Protein AF-A0A957UZ33-F1 (afdb_monomer_lite)

Radius of gyration: 20.0 Å; chains: 1; bounding box: 78×24×30 Å

pLDDT: mean 76.64, std 16.14, range [40.28, 93.5]

Sequence (105 aa):
EDEAHKIVGRRAADVVELLITVGRLGSAIADEARGAGFAPEMVHSLASHEEAVDLLRQIIHGDDLVLVKGSRAVGMDTIVAEITVDAAGMEMGGDAQEHQVAGAG

Secondary structure (DSSP, 8-state):
-HHHHHHHHHHHHHH-S-EEEEHHHHHHHHHHHHHTT--GGGEEEESSHHHHHHHHHHH--TT--------GGGTHHHHHHHH---GGG----------------

Foldseek 3Di:
DLVVLLVQLLVCLVPDLAAEAEADSRVSSLVSVVVNPRDNVRGHYYHALVVVLVVCVVPDDPPDDDDQDDDVVRVSVVSVVSNDDPPPPPDPPDPPPPPDDDDDD

Structure (mmCIF, N/CA/C/O backbone):
data_AF-A0A957UZ33-F1
#
_entry.id   AF-A0A957UZ33-F1
#
loop_
_atom_site.group_PDB
_atom_site.id
_atom_site.type_symbol
_atom_site.label_atom_id
_atom_site.label_alt_id
_atom_site.label_comp_id
_atom_site.label_asym_id
_atom_site.label_entity_id
_atom_site.label_seq_id
_atom_site.pdbx_PDB_ins_code
_atom_site.Cartn_x
_atom_site.Cartn_y
_atom_site.Cartn_z
_atom_site.occupancy
_atom_site.B_iso_or_equiv
_atom_site.auth_seq_id
_atom_site.auth_comp_id
_atom_site.auth_asym_id
_atom_site.auth_atom_id
_atom_site.pdbx_PDB_model_num
ATOM 1 N N . GLU A 1 1 ? 18.121 -1.898 1.350 1.00 56.09 1 GLU A N 1
ATOM 2 C CA . GLU A 1 1 ? 16.644 -1.973 1.392 1.00 56.09 1 GLU A CA 1
ATOM 3 C C . GLU A 1 1 ? 16.032 -1.766 0.015 1.00 56.09 1 GLU A C 1
ATOM 5 O O . GLU A 1 1 ? 15.160 -2.539 -0.350 1.00 56.09 1 GLU A O 1
ATOM 10 N N . ASP A 1 2 ? 16.553 -0.835 -0.787 1.00 62.44 2 ASP A N 1
ATOM 11 C CA . ASP A 1 2 ? 16.024 -0.524 -2.125 1.00 62.44 2 ASP A CA 1
ATOM 12 C C . ASP A 1 2 ? 15.833 -1.735 -3.049 1.00 62.44 2 ASP A C 1
ATOM 14 O O . ASP A 1 2 ? 14.761 -1.891 -3.616 1.00 62.44 2 ASP A O 1
ATOM 18 N N . GLU A 1 3 ? 16.800 -2.654 -3.153 1.00 75.25 3 GLU A N 1
ATOM 19 C CA . GLU A 1 3 ? 16.643 -3.851 -4.002 1.00 75.25 3 GLU A CA 1
ATOM 20 C C . GLU A 1 3 ? 15.491 -4.772 -3.567 1.00 75.25 3 GLU A C 1
ATOM 22 O O . GLU A 1 3 ? 14.824 -5.371 -4.409 1.00 75.25 3 GLU A O 1
ATOM 27 N N . ALA A 1 4 ? 15.196 -4.854 -2.266 1.00 75.00 4 ALA A N 1
ATOM 28 C CA . ALA A 1 4 ? 14.060 -5.640 -1.793 1.00 75.00 4 ALA A CA 1
ATOM 29 C C . ALA A 1 4 ? 12.730 -4.997 -2.219 1.00 75.00 4 ALA A C 1
ATOM 31 O O . ALA A 1 4 ? 11.829 -5.704 -2.668 1.00 75.00 4 ALA A O 1
ATOM 32 N N . HIS A 1 5 ? 12.624 -3.665 -2.149 1.00 75.81 5 HIS A N 1
ATOM 33 C CA . HIS A 1 5 ? 11.441 -2.930 -2.605 1.00 75.81 5 HIS A CA 1
ATOM 34 C C . HIS A 1 5 ? 11.208 -3.086 -4.113 1.00 75.81 5 HIS A C 1
ATOM 36 O O . HIS A 1 5 ? 10.071 -3.309 -4.525 1.00 75.81 5 HIS A O 1
ATOM 42 N N . LYS A 1 6 ? 12.275 -3.077 -4.924 1.00 77.75 6 LYS A N 1
ATOM 43 C CA . LYS A 1 6 ? 12.188 -3.308 -6.378 1.00 77.75 6 LYS A CA 1
ATOM 44 C C . LYS A 1 6 ? 11.649 -4.691 -6.720 1.00 77.75 6 LYS A C 1
ATOM 46 O O . LYS A 1 6 ? 10.759 -4.825 -7.556 1.00 77.75 6 LYS A O 1
ATOM 51 N N . ILE A 1 7 ? 12.176 -5.729 -6.067 1.00 80.69 7 ILE A N 1
ATOM 52 C CA . ILE A 1 7 ? 11.732 -7.112 -6.297 1.00 80.69 7 ILE A CA 1
ATOM 53 C C . ILE A 1 7 ? 10.256 -7.268 -5.919 1.00 80.69 7 ILE A C 1
ATOM 55 O O . ILE A 1 7 ? 9.507 -7.917 -6.648 1.00 80.69 7 ILE A O 1
ATOM 59 N N . VAL A 1 8 ? 9.837 -6.668 -4.802 1.00 81.62 8 VAL A N 1
ATOM 60 C CA . VAL A 1 8 ? 8.438 -6.702 -4.355 1.00 81.62 8 VAL A CA 1
ATOM 61 C C . VAL A 1 8 ? 7.531 -5.962 -5.336 1.00 81.62 8 VAL A C 1
ATOM 63 O O . VAL A 1 8 ? 6.535 -6.540 -5.756 1.00 81.62 8 VAL A O 1
ATOM 66 N N . GLY A 1 9 ? 7.887 -4.743 -5.751 1.00 78.12 9 GLY A N 1
ATOM 67 C CA . GLY A 1 9 ? 7.084 -3.951 -6.689 1.00 78.12 9 GLY A CA 1
ATOM 68 C C . GLY A 1 9 ? 6.887 -4.656 -8.030 1.00 78.12 9 GLY A C 1
ATOM 69 O O . GLY A 1 9 ? 5.763 -4.763 -8.512 1.00 78.12 9 GLY A O 1
ATOM 70 N N . ARG A 1 10 ? 7.957 -5.239 -8.585 1.00 82.25 10 ARG A N 1
ATOM 71 C CA . ARG A 1 10 ? 7.880 -6.004 -9.840 1.00 82.25 10 ARG A CA 1
ATOM 72 C C . ARG A 1 10 ? 6.986 -7.228 -9.724 1.00 82.25 10 ARG A C 1
ATOM 74 O O . ARG A 1 10 ? 6.145 -7.441 -10.579 1.00 82.25 10 ARG A O 1
ATOM 81 N N . ARG A 1 11 ? 7.142 -8.017 -8.658 1.00 83.62 11 ARG A N 1
ATOM 82 C CA . ARG A 1 11 ? 6.310 -9.212 -8.464 1.00 83.62 11 ARG A CA 1
ATOM 83 C C . ARG A 1 11 ? 4.859 -8.873 -8.168 1.00 83.62 11 ARG A C 1
ATOM 85 O O . ARG A 1 11 ? 3.989 -9.642 -8.546 1.00 83.62 11 ARG A O 1
ATOM 92 N N . ALA A 1 12 ? 4.594 -7.759 -7.489 1.00 80.69 12 ALA A N 1
ATOM 93 C CA . ALA A 1 12 ? 3.227 -7.320 -7.248 1.00 80.69 12 ALA A CA 1
ATOM 94 C C . ALA A 1 12 ? 2.480 -7.115 -8.575 1.00 80.69 12 ALA A C 1
ATOM 96 O O . ALA A 1 12 ? 1.348 -7.569 -8.689 1.00 80.69 12 ALA A O 1
ATOM 97 N N . ALA A 1 13 ? 3.141 -6.554 -9.593 1.00 80.31 13 ALA A N 1
ATOM 98 C CA . ALA A 1 13 ? 2.555 -6.374 -10.924 1.00 80.31 13 ALA A CA 1
ATOM 99 C C . ALA A 1 13 ? 2.097 -7.669 -11.608 1.00 80.31 13 ALA A C 1
ATOM 101 O O . ALA A 1 13 ? 1.182 -7.624 -12.423 1.00 80.31 13 ALA A O 1
ATOM 102 N N . ASP A 1 14 ? 2.683 -8.812 -11.250 1.00 82.62 14 ASP A N 1
ATOM 103 C CA . ASP A 1 14 ? 2.340 -10.104 -11.850 1.00 82.62 14 ASP A CA 1
ATOM 104 C C . ASP A 1 14 ? 1.282 -10.889 -11.055 1.00 82.62 14 ASP A C 1
ATOM 106 O O . ASP A 1 14 ? 0.780 -11.903 -11.540 1.00 82.62 14 ASP A O 1
ATOM 110 N N . VAL A 1 15 ? 1.000 -10.499 -9.806 1.00 84.62 15 VAL A N 1
ATOM 111 C CA . VAL A 1 15 ? 0.297 -11.367 -8.840 1.00 84.62 15 VAL A CA 1
ATOM 112 C C . VAL A 1 15 ? -0.964 -10.733 -8.264 1.00 84.62 15 VAL A C 1
ATOM 114 O O . VAL A 1 15 ? -1.872 -11.470 -7.884 1.00 84.62 15 VAL A O 1
ATOM 117 N N . VAL A 1 16 ? -1.034 -9.403 -8.169 1.00 86.69 16 VAL A N 1
ATOM 118 C CA . VAL A 1 16 ? -2.194 -8.713 -7.588 1.00 86.69 16 VAL A CA 1
ATOM 119 C C . VAL A 1 16 ? -2.894 -7.844 -8.622 1.00 86.69 16 VAL A C 1
ATOM 121 O O . VAL A 1 16 ? -2.258 -7.289 -9.510 1.00 86.69 16 VAL A O 1
ATOM 124 N N . GLU A 1 17 ? -4.210 -7.705 -8.483 1.00 87.00 17 GLU A N 1
ATOM 125 C CA . GLU A 1 17 ? -5.018 -6.819 -9.329 1.00 87.00 17 GLU A CA 1
ATOM 126 C C . GLU A 1 17 ? -4.936 -5.365 -8.859 1.00 87.00 17 GLU A C 1
ATOM 128 O O . GLU A 1 17 ? -5.030 -4.453 -9.670 1.00 87.00 17 GLU A O 1
ATOM 133 N N . LEU A 1 18 ? -4.704 -5.154 -7.560 1.00 90.56 18 LEU A N 1
ATOM 134 C CA . LEU A 1 18 ? -4.601 -3.851 -6.917 1.00 90.56 18 LEU A CA 1
ATOM 135 C C . LEU A 1 18 ? -3.406 -3.828 -5.957 1.00 90.56 18 LEU A C 1
ATOM 137 O O . LEU A 1 18 ? -3.226 -4.746 -5.154 1.00 90.56 18 LEU A O 1
ATOM 141 N N . LEU A 1 19 ? -2.616 -2.754 -5.994 1.00 92.31 19 LEU A N 1
ATOM 142 C CA . LEU A 1 19 ? -1.503 -2.529 -5.076 1.00 92.31 19 LEU A CA 1
ATOM 143 C C . LEU A 1 19 ? -1.685 -1.218 -4.305 1.00 92.31 19 LEU A C 1
ATOM 145 O O . LEU A 1 19 ? -1.718 -0.140 -4.893 1.00 92.31 19 LEU A O 1
ATOM 149 N N . ILE A 1 20 ? -1.716 -1.305 -2.974 1.00 92.31 20 ILE A N 1
ATOM 150 C CA . ILE A 1 20 ? -1.736 -0.142 -2.079 1.00 92.31 20 ILE A CA 1
ATOM 151 C C . ILE A 1 20 ? -0.455 -0.137 -1.250 1.00 92.31 20 ILE A C 1
ATOM 153 O O . ILE A 1 20 ? -0.124 -1.117 -0.581 1.00 92.31 20 ILE A O 1
ATOM 157 N N . THR A 1 21 ? 0.267 0.978 -1.271 1.00 92.50 21 THR A N 1
ATOM 158 C CA . THR A 1 21 ? 1.471 1.182 -0.461 1.00 92.50 21 THR A CA 1
ATOM 159 C C . THR A 1 21 ? 1.280 2.363 0.476 1.00 92.50 21 THR A C 1
ATOM 161 O O . THR A 1 21 ? 0.725 3.378 0.063 1.00 92.50 21 THR A O 1
ATOM 164 N N . VAL A 1 22 ? 1.780 2.256 1.708 1.00 90.00 22 VAL A N 1
ATOM 165 C CA . VAL A 1 22 ? 1.631 3.295 2.735 1.00 90.00 22 VAL A CA 1
ATOM 166 C C . VAL A 1 22 ? 2.995 3.796 3.202 1.00 90.00 22 VAL A C 1
ATOM 168 O O . VAL A 1 22 ? 3.890 3.012 3.531 1.00 90.00 22 VAL A O 1
ATOM 171 N N . GLY A 1 23 ? 3.140 5.116 3.264 1.00 86.38 23 GLY A N 1
ATOM 172 C CA . GLY A 1 23 ? 4.313 5.807 3.782 1.00 86.38 23 GLY A CA 1
ATOM 173 C C . GLY A 1 23 ? 5.484 5.900 2.798 1.00 86.38 23 GLY A C 1
ATOM 174 O O . GLY A 1 23 ? 5.489 5.344 1.700 1.00 86.38 23 GLY A O 1
ATOM 175 N N . ARG A 1 24 ? 6.537 6.613 3.222 1.00 80.12 24 ARG A N 1
ATOM 176 C CA . ARG A 1 24 ? 7.673 6.998 2.360 1.00 80.12 24 ARG A CA 1
ATOM 177 C C . ARG A 1 24 ? 8.389 5.814 1.705 1.00 80.12 24 ARG A C 1
ATOM 179 O O . ARG A 1 24 ? 8.790 5.910 0.552 1.00 80.12 24 ARG A O 1
ATOM 186 N N . LEU A 1 25 ? 8.575 4.718 2.442 1.00 73.88 25 LEU A N 1
ATOM 187 C CA . LEU A 1 25 ? 9.232 3.517 1.913 1.00 73.88 25 LEU A CA 1
ATOM 188 C C . LEU A 1 25 ? 8.330 2.760 0.926 1.00 73.88 25 LEU A C 1
ATOM 190 O O . LEU A 1 25 ? 8.834 2.163 -0.020 1.00 73.88 25 LEU A O 1
ATOM 194 N N . GLY A 1 26 ? 7.008 2.835 1.113 1.00 81.88 26 GLY A N 1
ATOM 195 C CA . GLY A 1 26 ? 6.023 2.234 0.218 1.00 81.88 26 GLY A CA 1
ATOM 196 C C . GLY A 1 26 ? 6.027 2.863 -1.175 1.00 81.88 26 GLY A C 1
ATOM 197 O O . GLY A 1 26 ? 5.902 2.142 -2.161 1.00 81.88 26 GLY A O 1
ATOM 198 N N . SER A 1 27 ? 6.287 4.170 -1.277 1.00 85.12 27 SER A N 1
ATOM 199 C CA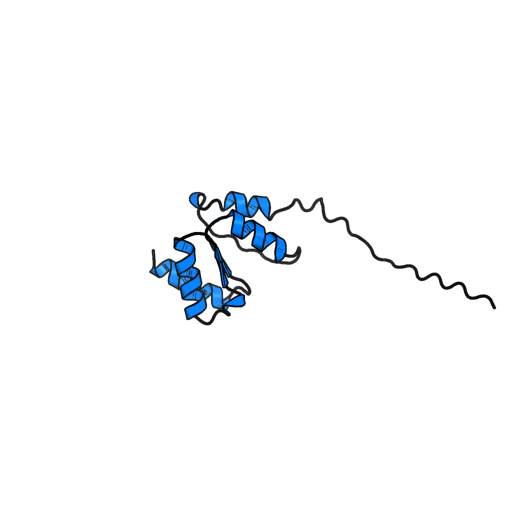 . SER A 1 27 ? 6.321 4.862 -2.574 1.00 85.12 27 SER A CA 1
ATOM 200 C C . SER A 1 27 ? 7.322 4.246 -3.555 1.00 85.12 27 SER A C 1
ATOM 202 O O . SER A 1 27 ? 7.011 4.120 -4.732 1.00 85.12 27 SER A O 1
ATOM 204 N N . ALA A 1 28 ? 8.483 3.780 -3.079 1.00 86.31 28 ALA A N 1
ATOM 205 C CA . ALA A 1 28 ? 9.468 3.118 -3.938 1.00 86.31 28 ALA A CA 1
ATOM 206 C C . ALA A 1 28 ? 8.942 1.797 -4.534 1.00 86.31 28 ALA A C 1
ATOM 208 O O . ALA A 1 28 ? 9.283 1.446 -5.659 1.00 86.31 28 ALA A O 1
ATOM 209 N N . ILE A 1 29 ? 8.092 1.073 -3.797 1.00 87.75 29 ILE A N 1
ATOM 210 C CA . ILE A 1 29 ? 7.433 -0.147 -4.284 1.00 87.75 29 ILE A CA 1
ATOM 211 C C . ILE A 1 29 ? 6.406 0.214 -5.361 1.00 87.75 29 ILE A C 1
ATOM 213 O O . ILE A 1 29 ? 6.371 -0.434 -6.405 1.00 87.75 29 ILE A O 1
ATOM 217 N N . ALA A 1 30 ? 5.598 1.252 -5.125 1.00 90.12 30 ALA A N 1
ATOM 218 C CA . ALA A 1 30 ? 4.604 1.723 -6.086 1.00 90.12 30 ALA A CA 1
ATOM 219 C C . ALA A 1 30 ? 5.250 2.206 -7.394 1.00 90.12 30 ALA A C 1
ATOM 221 O O . ALA A 1 30 ? 4.764 1.889 -8.478 1.00 90.12 30 ALA A O 1
ATOM 222 N N . ASP A 1 31 ? 6.363 2.932 -7.305 1.00 89.81 31 ASP A N 1
ATOM 223 C CA . ASP A 1 31 ? 7.076 3.442 -8.478 1.00 89.81 31 ASP A CA 1
ATOM 224 C C . ASP A 1 31 ? 7.684 2.308 -9.312 1.00 89.81 31 ASP A C 1
ATOM 226 O O . ASP A 1 31 ? 7.560 2.302 -10.537 1.00 89.81 31 ASP A O 1
ATOM 230 N N . GLU A 1 32 ? 8.268 1.301 -8.662 1.00 89.31 32 GLU A N 1
ATOM 231 C CA . GLU A 1 32 ? 8.795 0.119 -9.353 1.00 89.31 32 GLU A CA 1
ATOM 232 C C . GLU A 1 32 ? 7.688 -0.753 -9.951 1.00 89.31 32 GLU A C 1
ATOM 234 O O . GLU A 1 32 ? 7.859 -1.269 -11.053 1.00 89.31 32 GLU A O 1
ATOM 239 N N . ALA A 1 33 ? 6.539 -0.886 -9.280 1.00 89.00 33 ALA A N 1
ATOM 240 C CA . ALA A 1 33 ? 5.376 -1.584 -9.827 1.00 89.00 33 ALA A CA 1
ATOM 241 C C . ALA A 1 33 ? 4.866 -0.902 -11.107 1.00 89.00 33 ALA A C 1
ATOM 243 O O . ALA A 1 33 ? 4.686 -1.560 -12.132 1.00 89.00 33 ALA A O 1
ATOM 244 N N . ARG A 1 34 ? 4.724 0.430 -11.094 1.00 90.00 34 ARG A N 1
ATOM 245 C CA . ARG A 1 34 ? 4.361 1.205 -12.295 1.00 90.00 34 ARG A CA 1
ATOM 246 C C . ARG A 1 34 ? 5.399 1.047 -13.402 1.00 90.00 34 ARG A C 1
ATOM 248 O O . ARG A 1 34 ? 5.041 0.814 -14.553 1.00 90.00 34 ARG A O 1
ATOM 255 N N . GLY A 1 35 ? 6.686 1.120 -13.058 1.00 87.12 35 GLY A N 1
ATOM 256 C CA . GLY A 1 35 ? 7.787 0.900 -14.001 1.00 87.12 35 GLY A CA 1
ATOM 257 C C . GLY A 1 35 ? 7.812 -0.509 -14.604 1.00 87.12 35 GLY A C 1
ATOM 258 O O . GLY A 1 35 ? 8.303 -0.687 -15.717 1.00 87.12 35 GLY A O 1
ATOM 259 N N . ALA A 1 36 ? 7.254 -1.498 -13.903 1.00 87.31 36 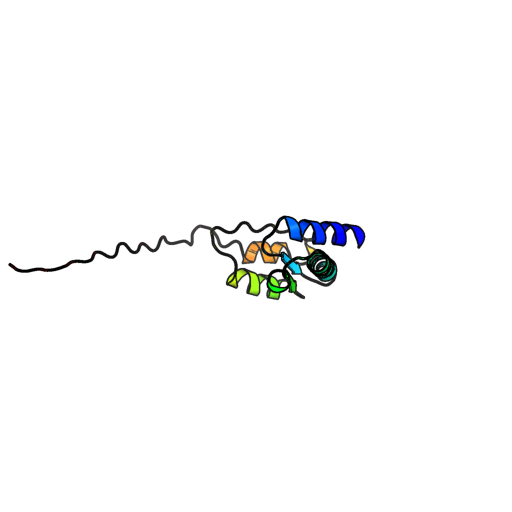ALA A N 1
ATOM 260 C CA . ALA A 1 36 ? 7.112 -2.874 -14.368 1.00 87.31 36 ALA A CA 1
ATOM 261 C C . ALA A 1 36 ? 5.883 -3.104 -15.268 1.00 87.31 36 ALA A C 1
ATOM 263 O O . ALA A 1 36 ? 5.725 -4.204 -15.791 1.00 87.31 36 ALA A O 1
ATOM 264 N N . GLY A 1 37 ? 5.042 -2.086 -15.483 1.00 85.94 37 GLY A N 1
ATOM 265 C CA . GLY A 1 37 ? 3.851 -2.176 -16.331 1.00 85.94 37 GLY A CA 1
ATOM 266 C C . GLY A 1 37 ? 2.539 -2.384 -15.575 1.00 85.94 37 GLY A C 1
ATOM 267 O O . GLY A 1 37 ? 1.520 -2.629 -16.216 1.00 85.94 37 GLY A O 1
ATOM 268 N N . PHE A 1 38 ? 2.532 -2.258 -14.243 1.00 89.19 38 PHE A N 1
ATOM 269 C CA . PHE A 1 38 ? 1.285 -2.226 -13.477 1.00 89.19 38 PHE A CA 1
ATOM 270 C C . PHE A 1 38 ? 0.468 -0.998 -13.900 1.00 89.19 38 PHE A C 1
ATOM 272 O O . PHE A 1 38 ? 0.984 0.125 -13.896 1.00 89.19 38 PHE A O 1
ATOM 279 N N . ALA A 1 39 ? -0.799 -1.215 -14.257 1.00 88.88 39 ALA A N 1
ATOM 280 C CA . ALA A 1 39 ? -1.747 -0.159 -14.585 1.00 88.88 39 ALA A CA 1
ATOM 281 C C . ALA A 1 39 ? -1.743 0.942 -13.496 1.00 88.88 39 ALA A C 1
ATOM 283 O O . ALA A 1 39 ? -1.998 0.634 -12.328 1.00 88.88 39 ALA A O 1
ATOM 284 N N . PRO A 1 40 ? -1.432 2.210 -13.834 1.00 86.75 40 PRO A N 1
ATOM 285 C CA . PRO A 1 40 ? -1.304 3.290 -12.853 1.00 86.75 40 PRO A CA 1
ATOM 286 C C . PRO A 1 40 ? -2.547 3.495 -11.983 1.00 86.75 40 PRO A C 1
ATOM 288 O O . PRO A 1 40 ? -2.416 3.840 -10.810 1.00 86.75 40 PRO A O 1
ATOM 291 N N . GLU A 1 41 ? -3.730 3.262 -12.547 1.00 89.62 41 GLU A N 1
ATOM 292 C CA . GLU A 1 41 ? -5.031 3.321 -11.879 1.00 89.62 41 GLU A CA 1
ATOM 293 C C . GLU A 1 41 ? -5.220 2.249 -10.800 1.00 89.62 41 GLU A C 1
ATOM 295 O O . GLU A 1 41 ? -6.019 2.450 -9.892 1.00 89.62 41 GLU A O 1
ATOM 300 N N . MET A 1 42 ? -4.453 1.158 -10.862 1.00 90.69 42 MET A N 1
ATOM 301 C CA . MET A 1 42 ? -4.501 0.052 -9.906 1.00 90.69 42 MET A CA 1
ATOM 302 C C . MET A 1 42 ? -3.368 0.109 -8.864 1.00 90.69 42 MET A C 1
ATOM 304 O O . MET A 1 42 ? -3.212 -0.812 -8.059 1.00 90.69 42 MET A O 1
ATOM 308 N N . VAL A 1 43 ? -2.555 1.176 -8.861 1.00 93.19 43 VAL A N 1
ATOM 309 C CA . VAL A 1 43 ? -1.455 1.371 -7.902 1.00 93.19 43 VAL A CA 1
ATOM 310 C C . VAL A 1 43 ? -1.647 2.660 -7.106 1.00 93.19 43 VAL A C 1
ATOM 312 O O . VAL A 1 43 ? -1.369 3.763 -7.591 1.00 93.19 43 VAL A O 1
ATOM 315 N N . HIS A 1 44 ? -2.000 2.521 -5.830 1.00 93.25 44 HIS A N 1
ATOM 316 C CA . HIS A 1 44 ? -2.198 3.635 -4.904 1.00 93.25 44 HIS A CA 1
ATOM 317 C C . HIS A 1 44 ? -1.008 3.779 -3.949 1.00 93.25 44 HIS A C 1
ATOM 319 O O . HIS A 1 44 ? -0.632 2.843 -3.245 1.00 93.25 44 HIS A O 1
ATOM 325 N N . SER A 1 45 ? -0.415 4.974 -3.907 1.00 93.50 45 SER A N 1
ATOM 326 C CA . SER A 1 45 ? 0.622 5.334 -2.932 1.00 93.50 45 SER A CA 1
ATOM 327 C C . SER A 1 45 ? 0.053 6.375 -1.981 1.00 93.50 45 SER A C 1
ATOM 329 O O . SER A 1 45 ? -0.329 7.456 -2.426 1.00 93.50 45 SER A O 1
ATOM 331 N N . LEU A 1 46 ? -0.039 6.024 -0.702 1.00 93.06 46 LEU A N 1
ATOM 332 C CA . LEU A 1 46 ? -0.720 6.797 0.333 1.00 93.06 46 LEU A CA 1
ATOM 333 C C . LEU A 1 46 ? 0.272 7.230 1.407 1.00 93.06 46 LEU A C 1
ATOM 335 O O . LEU A 1 46 ? 1.251 6.529 1.695 1.00 93.06 46 LEU A O 1
ATOM 339 N N . ALA A 1 47 ? 0.042 8.392 2.007 1.00 88.62 47 ALA A N 1
ATOM 340 C CA . ALA A 1 47 ? 0.976 8.961 2.972 1.00 88.62 47 ALA A CA 1
ATOM 341 C C . ALA A 1 47 ? 0.814 8.356 4.372 1.00 88.62 47 ALA A C 1
ATOM 343 O O . ALA A 1 47 ? 1.804 8.242 5.102 1.00 88.62 47 ALA A O 1
ATOM 344 N N . SER A 1 48 ? -0.405 7.951 4.734 1.00 87.94 48 SER A N 1
ATOM 345 C CA . SER A 1 48 ? -0.744 7.488 6.079 1.00 87.94 48 SER A CA 1
ATOM 346 C C . SER A 1 48 ? -1.681 6.279 6.077 1.00 87.94 48 SER A C 1
ATOM 348 O O . SER A 1 48 ? -2.242 5.893 5.050 1.00 87.94 48 SER A O 1
ATOM 350 N N . HIS A 1 49 ? -1.821 5.642 7.241 1.00 86.50 49 HIS A N 1
ATOM 351 C CA . HIS A 1 49 ? -2.712 4.495 7.383 1.00 86.50 49 HIS A CA 1
ATOM 352 C C . HIS A 1 49 ? -4.190 4.899 7.336 1.00 86.50 49 HIS A C 1
ATOM 354 O O . HIS A 1 49 ? -5.012 4.098 6.909 1.00 86.50 49 HIS A O 1
ATOM 360 N N . GLU A 1 50 ? -4.540 6.120 7.748 1.00 89.44 50 GLU A N 1
ATOM 361 C CA . GLU A 1 50 ? -5.908 6.642 7.669 1.00 89.44 50 GLU A CA 1
ATOM 362 C C . GLU A 1 50 ? -6.380 6.720 6.218 1.00 89.44 50 GLU A C 1
ATOM 364 O O . GLU A 1 50 ? -7.431 6.178 5.892 1.00 89.44 50 GLU A O 1
ATOM 369 N N . GLU A 1 51 ? -5.552 7.281 5.328 1.00 90.88 51 GLU A N 1
ATOM 370 C CA . GLU A 1 51 ? -5.845 7.315 3.890 1.00 90.88 51 GLU A CA 1
ATOM 371 C C . GLU A 1 51 ? -6.037 5.900 3.323 1.00 90.88 51 GLU A C 1
ATOM 373 O O . GLU A 1 51 ? -6.894 5.672 2.468 1.00 90.88 51 GLU A O 1
ATOM 378 N N . ALA A 1 52 ? -5.249 4.934 3.807 1.00 90.31 52 ALA A N 1
ATOM 379 C CA . ALA A 1 52 ? -5.360 3.542 3.384 1.00 90.31 52 ALA A CA 1
ATOM 380 C C . ALA A 1 52 ? -6.676 2.905 3.825 1.00 90.31 52 ALA A C 1
ATOM 382 O O . ALA A 1 52 ? -7.316 2.236 3.019 1.00 90.31 52 ALA A O 1
ATOM 383 N N . VAL A 1 53 ? -7.095 3.129 5.070 1.00 89.50 53 VAL A N 1
ATOM 384 C CA . VAL A 1 53 ? -8.376 2.635 5.589 1.00 89.50 53 VAL A CA 1
ATOM 385 C C . VAL A 1 53 ? -9.546 3.246 4.821 1.00 89.50 53 VAL A C 1
ATOM 387 O O . VAL A 1 53 ? -10.451 2.513 4.421 1.00 89.50 53 VAL A O 1
ATOM 390 N N . ASP A 1 54 ? -9.516 4.555 4.567 1.00 90.81 54 ASP A N 1
ATOM 391 C CA . ASP A 1 54 ? -10.580 5.247 3.835 1.00 90.81 54 ASP A CA 1
ATOM 392 C C . ASP A 1 54 ? -10.731 4.719 2.407 1.00 90.81 54 ASP A C 1
ATOM 394 O O . ASP A 1 54 ? -11.854 4.488 1.954 1.00 90.81 54 ASP A O 1
ATOM 398 N N . LEU A 1 55 ? -9.613 4.482 1.713 1.00 89.88 55 LEU A N 1
ATOM 399 C CA . LEU A 1 55 ? -9.625 3.882 0.383 1.00 89.88 55 LEU A CA 1
ATOM 400 C C . LEU A 1 55 ? -10.117 2.431 0.432 1.00 89.88 55 LEU A C 1
ATOM 402 O O . LEU A 1 55 ? -11.010 2.066 -0.328 1.00 89.88 55 LEU A O 1
ATOM 406 N N . LEU A 1 56 ? -9.568 1.610 1.333 1.00 88.69 56 LEU A N 1
ATOM 407 C CA . LEU A 1 56 ? -9.919 0.193 1.452 1.00 88.69 56 LEU A CA 1
ATOM 408 C C . LEU A 1 56 ? -11.419 0.012 1.696 1.00 88.69 56 LEU A C 1
ATOM 410 O O . LEU A 1 56 ? -12.045 -0.782 1.004 1.00 88.69 56 LEU A O 1
ATOM 414 N N . ARG A 1 57 ? -12.028 0.813 2.576 1.00 86.31 57 ARG A N 1
ATOM 415 C CA . ARG A 1 57 ? -13.479 0.784 2.844 1.00 86.31 57 ARG A CA 1
ATOM 416 C C . ARG A 1 57 ? -14.359 1.045 1.623 1.00 86.31 57 ARG A C 1
ATOM 418 O O . ARG A 1 57 ? -15.523 0.663 1.637 1.00 86.31 57 ARG A O 1
ATOM 425 N N . GLN A 1 58 ? -13.841 1.729 0.608 1.00 87.62 58 GLN A N 1
ATOM 426 C CA . GLN A 1 58 ? -14.596 2.068 -0.598 1.00 87.62 58 GLN A CA 1
ATOM 427 C C . GLN A 1 58 ? -14.490 0.999 -1.685 1.00 87.62 58 GLN A C 1
ATOM 429 O O . GLN A 1 58 ? -15.336 0.972 -2.576 1.00 87.62 58 GLN A O 1
ATOM 434 N N . ILE A 1 59 ? -13.446 0.168 -1.646 1.00 88.00 59 ILE A N 1
ATOM 435 C CA . ILE A 1 59 ? -13.080 -0.691 -2.778 1.00 88.00 59 ILE A CA 1
ATOM 436 C C . ILE A 1 59 ? -13.081 -2.183 -2.456 1.00 88.00 59 ILE A C 1
ATOM 438 O O . ILE A 1 59 ? -13.204 -2.972 -3.387 1.00 88.00 59 ILE A O 1
ATOM 442 N N . ILE A 1 60 ? -12.924 -2.572 -1.184 1.00 85.38 60 ILE A N 1
ATOM 443 C CA . ILE A 1 60 ? -12.932 -3.985 -0.795 1.00 85.38 60 ILE A CA 1
ATOM 444 C C . ILE A 1 60 ? -14.367 -4.484 -0.624 1.00 85.38 60 ILE A C 1
ATOM 446 O O . ILE A 1 60 ? -15.211 -3.821 -0.018 1.00 85.38 60 ILE A O 1
ATOM 450 N N . HIS A 1 61 ? -14.616 -5.690 -1.109 1.00 82.44 61 HIS A N 1
ATOM 451 C CA . HIS A 1 61 ? -15.867 -6.422 -0.974 1.00 82.44 61 HIS A CA 1
ATOM 452 C C . HIS A 1 61 ? -15.646 -7.695 -0.146 1.00 82.44 61 HIS A C 1
ATOM 454 O O . HIS A 1 61 ? -14.517 -8.128 0.077 1.00 82.44 61 HIS A O 1
ATOM 460 N N . GLY A 1 62 ? -16.734 -8.310 0.327 1.00 79.00 62 GLY A N 1
ATOM 461 C CA . GLY A 1 62 ? -16.664 -9.484 1.210 1.00 79.00 62 GLY A CA 1
ATOM 462 C C . GLY A 1 62 ? -15.960 -10.710 0.612 1.00 79.00 62 GLY A C 1
ATOM 463 O O . GLY A 1 62 ? -15.455 -11.535 1.367 1.00 79.00 62 GLY A O 1
ATOM 464 N N . ASP A 1 63 ? -15.891 -10.803 -0.718 1.00 83.38 63 ASP A N 1
ATOM 465 C CA . ASP A 1 63 ? -15.274 -11.922 -1.439 1.00 83.38 63 ASP A CA 1
ATOM 466 C C . ASP A 1 63 ? -13.811 -11.653 -1.852 1.00 83.38 63 ASP A C 1
ATOM 468 O O . ASP A 1 63 ? -13.173 -12.510 -2.470 1.00 83.38 63 ASP A O 1
ATOM 472 N N . ASP A 1 64 ? -13.258 -10.487 -1.500 1.00 84.75 64 ASP A N 1
ATOM 473 C CA . ASP A 1 64 ? -11.904 -10.095 -1.891 1.00 84.75 64 ASP A CA 1
ATOM 474 C C . ASP A 1 64 ? -10.836 -10.696 -0.967 1.00 84.75 64 ASP A C 1
ATOM 476 O O . ASP A 1 64 ? -10.949 -10.715 0.263 1.00 84.75 64 ASP A O 1
ATOM 480 N N . LEU A 1 65 ? -9.723 -11.132 -1.562 1.00 84.75 65 LEU A N 1
ATOM 481 C CA . LEU A 1 65 ? -8.548 -11.578 -0.818 1.00 84.75 65 LEU A CA 1
ATOM 482 C C . LEU A 1 65 ? -7.567 -10.420 -0.620 1.00 84.75 65 LEU A C 1
ATOM 484 O O . LEU A 1 65 ? -6.845 -10.034 -1.538 1.00 84.75 65 LEU A O 1
ATOM 488 N N . VAL A 1 66 ? -7.468 -9.922 0.613 1.00 86.31 66 VAL A N 1
ATOM 489 C CA . VAL A 1 66 ? -6.535 -8.842 0.963 1.00 86.31 66 VAL A CA 1
ATOM 490 C C . VAL A 1 66 ? -5.284 -9.403 1.643 1.00 86.31 66 VAL A C 1
ATOM 492 O O . VAL A 1 66 ? -5.338 -9.920 2.760 1.00 86.31 66 VAL A O 1
ATOM 495 N N . LEU A 1 67 ? -4.122 -9.268 0.992 1.00 87.38 67 LEU A N 1
ATOM 496 C CA . LEU A 1 67 ? -2.825 -9.552 1.611 1.00 87.38 67 LEU A CA 1
ATOM 497 C C . LEU A 1 67 ? -2.253 -8.285 2.237 1.00 87.38 67 LEU A C 1
ATOM 499 O O . LEU A 1 67 ? -1.996 -7.294 1.558 1.00 87.38 67 LEU A O 1
ATOM 503 N N . VAL A 1 68 ? -1.958 -8.359 3.531 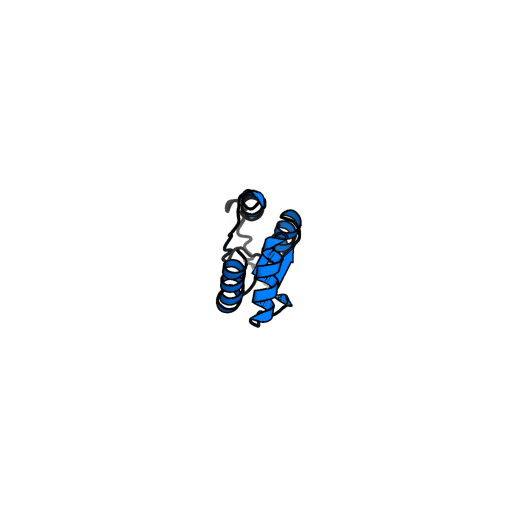1.00 84.31 68 VAL A N 1
ATOM 504 C CA . VAL A 1 68 ? -1.386 -7.241 4.273 1.00 84.31 68 VAL A CA 1
ATOM 505 C C . VAL A 1 68 ? 0.064 -7.533 4.651 1.00 84.31 68 VAL A C 1
ATOM 507 O O . VAL A 1 68 ? 0.377 -8.553 5.270 1.00 84.31 68 VAL A O 1
ATOM 510 N N . LYS A 1 69 ? 0.974 -6.616 4.301 1.00 82.12 69 LYS A N 1
ATOM 511 C CA . LYS A 1 69 ? 2.390 -6.694 4.676 1.00 82.12 69 LYS A CA 1
ATOM 512 C C . LYS A 1 69 ? 2.914 -5.336 5.123 1.00 82.12 69 LYS A C 1
ATOM 514 O O . LYS A 1 69 ? 2.924 -4.387 4.353 1.00 82.12 69 LY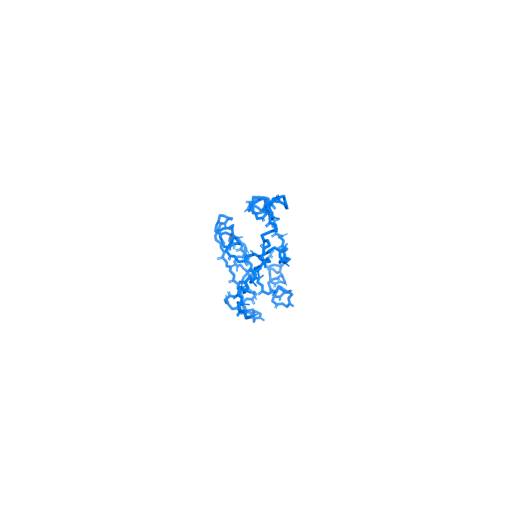S A O 1
ATOM 519 N N . GLY A 1 70 ? 3.433 -5.261 6.346 1.00 77.31 70 GLY A N 1
ATOM 520 C CA . GLY A 1 70 ? 4.051 -4.047 6.874 1.00 77.31 70 GLY A CA 1
ATOM 521 C C . GLY A 1 70 ? 4.718 -4.272 8.223 1.00 77.31 70 GLY A C 1
ATOM 522 O O . GLY A 1 70 ? 4.619 -5.352 8.808 1.00 77.31 70 GLY A O 1
ATOM 523 N N . SER A 1 71 ? 5.422 -3.252 8.708 1.00 70.12 71 SER A N 1
ATOM 524 C CA . SER A 1 71 ? 5.923 -3.218 10.081 1.00 70.12 71 SER A CA 1
ATOM 525 C C . SER A 1 71 ? 4.898 -2.547 10.998 1.00 70.12 71 SER A C 1
ATOM 527 O O . SER A 1 71 ? 4.097 -1.720 10.560 1.00 70.12 71 SER A O 1
ATOM 529 N N . ARG A 1 72 ? 4.952 -2.860 12.298 1.00 68.31 72 ARG A N 1
ATOM 530 C CA . ARG A 1 72 ? 4.064 -2.249 13.305 1.00 68.31 72 ARG A CA 1
ATOM 531 C C . ARG A 1 72 ? 4.193 -0.724 13.364 1.00 68.31 72 ARG A C 1
ATOM 533 O O . ARG A 1 72 ? 3.222 -0.036 13.640 1.00 68.31 72 ARG A O 1
ATOM 540 N N . ALA A 1 73 ? 5.376 -0.195 13.045 1.00 65.81 73 ALA A N 1
ATOM 541 C CA . ALA A 1 73 ? 5.650 1.241 13.034 1.00 65.81 73 ALA A CA 1
ATOM 542 C C . ALA A 1 73 ? 4.848 2.021 11.972 1.00 65.81 73 ALA A C 1
ATOM 544 O O . ALA A 1 73 ? 4.711 3.231 12.100 1.00 65.81 73 ALA A O 1
ATOM 545 N N . VAL A 1 74 ? 4.318 1.346 10.945 1.00 67.62 74 VAL A N 1
ATOM 546 C CA . VAL A 1 74 ? 3.477 1.953 9.892 1.00 67.62 74 VAL A CA 1
ATOM 547 C C . VAL A 1 74 ? 1.991 1.973 10.294 1.00 67.62 74 VAL A C 1
ATOM 549 O O . VAL A 1 74 ? 1.163 2.503 9.565 1.00 67.62 74 VAL A O 1
ATOM 552 N N . GLY A 1 75 ? 1.632 1.419 11.459 1.00 73.38 75 GLY A N 1
ATOM 553 C CA . GLY A 1 75 ? 0.233 1.312 11.889 1.00 73.38 75 GLY A CA 1
ATOM 554 C C . GLY A 1 75 ? -0.523 0.187 11.180 1.00 73.38 75 GLY A C 1
ATOM 555 O O . GLY A 1 75 ? -1.738 0.246 11.039 1.00 73.38 75 GLY A O 1
ATOM 556 N N . MET A 1 76 ? 0.189 -0.849 10.723 1.00 80.75 76 MET A N 1
ATOM 557 C CA . MET A 1 76 ? -0.420 -1.943 9.964 1.00 80.75 76 MET A CA 1
ATOM 558 C C . MET A 1 76 ? -1.456 -2.730 10.778 1.00 80.75 76 MET A C 1
ATOM 560 O O . MET A 1 76 ? -2.465 -3.159 10.230 1.00 80.75 76 MET A O 1
ATOM 564 N N . ASP A 1 77 ? -1.233 -2.865 12.088 1.00 81.38 77 ASP A N 1
ATOM 565 C CA . ASP A 1 77 ? -2.194 -3.496 12.999 1.00 81.38 77 ASP A CA 1
ATOM 566 C C . ASP A 1 77 ? -3.528 -2.721 13.017 1.00 81.38 77 ASP A C 1
ATOM 568 O O . ASP A 1 77 ? -4.593 -3.333 13.039 1.00 81.38 77 ASP A O 1
ATOM 572 N N . THR A 1 78 ? -3.473 -1.386 12.924 1.00 82.94 78 THR A N 1
ATOM 573 C CA . THR A 1 78 ? -4.655 -0.519 12.810 1.00 82.94 78 THR A CA 1
ATOM 574 C C . THR A 1 78 ? -5.374 -0.735 11.483 1.00 82.94 78 THR A C 1
ATOM 576 O O . THR A 1 78 ? -6.588 -0.889 11.480 1.00 82.94 78 THR A O 1
ATOM 579 N N . ILE A 1 79 ? -4.642 -0.797 10.361 1.00 85.31 79 ILE A N 1
ATOM 580 C CA . ILE A 1 79 ? -5.248 -1.039 9.039 1.00 85.31 79 ILE A CA 1
ATOM 581 C C . ILE A 1 79 ? -6.012 -2.360 9.045 1.00 85.31 79 ILE A C 1
ATOM 583 O O . ILE A 1 79 ? -7.167 -2.382 8.638 1.00 85.31 79 ILE A O 1
ATOM 587 N N . VAL A 1 80 ? -5.390 -3.440 9.534 1.00 85.62 80 VAL A N 1
ATOM 588 C CA . VAL A 1 80 ? -6.041 -4.754 9.619 1.00 85.62 80 VAL A CA 1
ATOM 589 C C . VAL A 1 80 ? -7.297 -4.663 10.477 1.00 85.62 80 VAL A C 1
ATOM 591 O O . VAL A 1 80 ? -8.360 -5.035 9.997 1.00 85.62 80 VAL A O 1
ATOM 594 N N . ALA A 1 81 ? -7.198 -4.118 11.693 1.00 84.44 81 ALA A N 1
ATOM 595 C CA . ALA A 1 81 ? -8.333 -4.018 12.608 1.00 84.44 81 ALA A CA 1
ATOM 596 C C . ALA A 1 81 ? -9.519 -3.233 12.019 1.00 84.44 81 ALA A C 1
ATOM 598 O O . ALA A 1 81 ? -10.663 -3.628 12.218 1.00 84.44 81 ALA A O 1
ATOM 599 N N . GLU A 1 82 ? -9.260 -2.157 11.274 1.00 83.62 82 GLU A N 1
ATOM 600 C CA . GLU A 1 82 ? -10.304 -1.290 10.713 1.00 83.62 82 GLU A CA 1
ATOM 601 C C . GLU A 1 82 ? -11.001 -1.868 9.470 1.00 83.62 82 GLU A C 1
ATOM 603 O O . GLU A 1 82 ? -12.109 -1.424 9.147 1.00 83.62 82 GLU A O 1
ATOM 608 N N . ILE A 1 83 ? -10.364 -2.817 8.767 1.00 80.44 83 ILE A N 1
ATOM 609 C CA . ILE A 1 83 ? -10.925 -3.475 7.571 1.00 80.44 83 ILE A CA 1
ATOM 610 C C . ILE A 1 83 ? -11.481 -4.874 7.862 1.00 80.44 83 ILE A C 1
ATOM 612 O O . ILE A 1 83 ? -12.342 -5.347 7.124 1.00 80.44 83 ILE A O 1
ATOM 616 N N . THR A 1 84 ? -11.046 -5.536 8.940 1.00 74.12 84 THR A N 1
ATOM 617 C CA . THR A 1 84 ? -11.729 -6.726 9.463 1.00 74.12 84 THR A CA 1
ATOM 618 C C . THR A 1 84 ? -12.888 -6.294 10.349 1.00 74.12 84 THR A C 1
ATOM 620 O O . THR A 1 84 ? -12.732 -6.119 11.554 1.00 74.12 84 THR A O 1
ATOM 623 N N . VAL A 1 85 ? -14.065 -6.129 9.752 1.00 58.75 85 VAL A N 1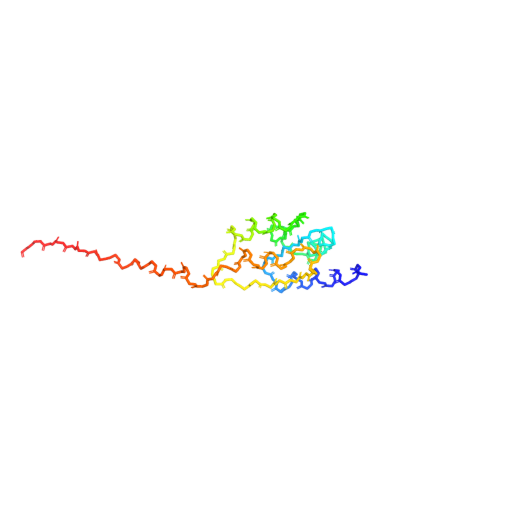
ATOM 624 C CA . VAL A 1 85 ? -15.316 -6.073 10.515 1.00 58.75 85 VAL A CA 1
ATOM 625 C C . VAL A 1 85 ? -15.698 -7.509 10.870 1.00 58.75 85 VAL A C 1
ATOM 627 O O . VAL A 1 85 ? -15.633 -8.389 10.010 1.00 58.75 85 VAL A O 1
ATOM 630 N N . ASP A 1 86 ? -16.071 -7.762 12.128 1.00 47.44 86 ASP A N 1
ATOM 631 C CA . ASP A 1 86 ? -16.560 -9.072 12.560 1.00 47.44 86 ASP A CA 1
ATOM 632 C C . ASP A 1 86 ? -17.617 -9.598 11.577 1.00 47.44 86 ASP A C 1
ATOM 634 O O . ASP A 1 86 ? -18.622 -8.938 11.298 1.00 47.44 86 ASP A O 1
ATOM 638 N N . ALA A 1 87 ? -17.425 -10.835 11.109 1.00 46.22 87 ALA A N 1
ATOM 639 C CA . ALA A 1 87 ? -18.337 -11.558 10.217 1.00 46.22 87 ALA A CA 1
ATOM 640 C C . ALA A 1 87 ? -19.768 -11.739 10.781 1.00 46.22 87 ALA A C 1
ATOM 642 O O . ALA A 1 87 ? -20.623 -12.336 10.136 1.00 46.22 87 ALA A O 1
ATOM 643 N N . ALA A 1 88 ? -20.050 -11.228 11.983 1.00 44.81 88 ALA A N 1
ATOM 644 C CA . ALA A 1 88 ? -21.352 -11.268 12.636 1.00 44.81 88 ALA A CA 1
ATOM 645 C C . ALA A 1 88 ? -22.351 -10.207 12.124 1.00 44.81 88 ALA A C 1
ATOM 647 O O . ALA A 1 88 ? -23.505 -10.234 12.539 1.00 44.81 88 ALA A O 1
ATOM 648 N N . GLY A 1 89 ? -21.933 -9.275 11.256 1.00 40.28 89 GLY A N 1
ATOM 649 C CA . GLY A 1 89 ? -22.780 -8.175 10.765 1.00 40.28 89 GLY A CA 1
ATOM 650 C C . GLY A 1 89 ? -23.364 -8.336 9.356 1.00 40.28 89 GLY A C 1
ATOM 651 O O . GLY A 1 89 ? -24.125 -7.471 8.928 1.00 40.28 89 GLY A O 1
ATOM 652 N N . MET A 1 90 ? -23.031 -9.403 8.619 1.00 43.88 90 MET A N 1
ATOM 653 C CA . MET A 1 90 ? -23.641 -9.668 7.309 1.00 43.88 90 MET A CA 1
ATOM 654 C C . MET A 1 90 ? -25.004 -10.340 7.503 1.00 43.88 90 MET A C 1
ATOM 656 O O . MET A 1 90 ? -25.154 -11.553 7.366 1.00 43.88 90 MET A O 1
ATOM 660 N N . GLU A 1 91 ? -26.009 -9.536 7.851 1.00 42.12 91 GLU A N 1
ATOM 661 C CA . GLU A 1 91 ? -27.407 -9.912 7.660 1.00 42.12 91 GLU A CA 1
ATOM 662 C C . GLU A 1 91 ? -27.602 -10.218 6.169 1.00 42.12 91 GLU A C 1
ATOM 664 O O . GLU A 1 91 ? -27.483 -9.344 5.308 1.00 42.12 91 GLU A O 1
ATOM 669 N N . MET A 1 92 ? -27.879 -11.489 5.879 1.00 51.72 92 MET A N 1
ATOM 670 C CA . MET A 1 92 ? -28.365 -11.967 4.591 1.00 51.72 92 MET A CA 1
ATOM 671 C C . MET A 1 92 ? -29.703 -11.280 4.292 1.00 51.72 92 MET A C 1
ATOM 673 O O . MET A 1 92 ? -30.771 -11.795 4.621 1.00 51.72 92 MET A O 1
ATOM 677 N N . GLY A 1 93 ? -29.640 -10.096 3.686 1.00 46.06 93 GLY A N 1
ATOM 678 C CA . GLY A 1 93 ? -30.784 -9.400 3.114 1.00 46.06 93 GLY A CA 1
ATOM 679 C C . GLY A 1 93 ? -31.284 -10.176 1.904 1.00 46.06 93 GLY A C 1
ATOM 680 O O . GLY A 1 93 ? -30.777 -10.015 0.797 1.00 46.06 93 GLY A O 1
ATOM 681 N N . GLY A 1 94 ? -32.231 -11.080 2.142 1.00 51.53 94 GLY A N 1
ATOM 682 C CA . GLY A 1 94 ? -32.936 -11.796 1.097 1.00 51.53 94 GLY A CA 1
ATOM 683 C C . GLY A 1 94 ? -33.878 -10.870 0.341 1.00 51.53 94 GLY A C 1
ATOM 684 O O . GLY A 1 94 ? -34.780 -10.296 0.937 1.00 51.53 94 GLY A O 1
ATOM 685 N N . ASP A 1 95 ? -33.735 -10.842 -0.979 1.00 41.03 95 ASP A N 1
ATOM 686 C CA . ASP A 1 95 ? -34.789 -10.398 -1.885 1.00 41.03 95 ASP A CA 1
ATOM 687 C C . ASP A 1 95 ? -35.394 -11.629 -2.569 1.00 41.03 95 ASP A C 1
ATOM 689 O O . ASP A 1 95 ? -35.158 -11.931 -3.739 1.00 41.03 95 ASP A O 1
ATOM 693 N N . ALA A 1 96 ? -36.207 -12.367 -1.811 1.00 48.34 96 ALA A N 1
ATOM 694 C CA . ALA A 1 96 ? -37.290 -13.142 -2.398 1.00 48.34 96 ALA A CA 1
ATOM 695 C C . ALA A 1 96 ? -38.444 -12.166 -2.645 1.00 48.34 96 ALA A C 1
ATOM 697 O O . ALA A 1 96 ? -39.330 -12.004 -1.808 1.00 48.34 96 ALA A O 1
ATOM 698 N N . GLN A 1 97 ? -38.418 -11.472 -3.782 1.00 42.31 97 GLN A N 1
ATOM 699 C CA . GLN A 1 97 ? -39.556 -10.660 -4.188 1.00 42.31 97 GLN A CA 1
ATOM 700 C C . GLN A 1 97 ? -40.671 -11.595 -4.677 1.00 42.31 97 GLN A C 1
ATOM 702 O O . GLN A 1 97 ? -40.715 -11.994 -5.842 1.00 42.31 97 GLN A O 1
ATOM 707 N N . GLU A 1 98 ? -41.567 -11.968 -3.759 1.00 45.06 98 GLU A N 1
ATOM 708 C CA . GLU A 1 98 ? -42.870 -12.547 -4.082 1.00 45.06 98 GLU A CA 1
ATOM 709 C C . GLU A 1 98 ? -43.636 -11.572 -4.983 1.00 45.06 98 GLU A C 1
ATOM 711 O O . GLU A 1 98 ? -44.171 -10.553 -4.543 1.00 45.06 98 GLU A O 1
ATOM 716 N N . HIS A 1 99 ? -43.712 -11.892 -6.272 1.00 42.59 99 HIS A N 1
ATOM 717 C CA . HIS A 1 99 ? -44.642 -11.236 -7.176 1.00 42.59 99 HIS A CA 1
ATOM 718 C C . HIS A 1 99 ? -46.000 -11.939 -7.072 1.00 42.59 99 HIS A C 1
ATOM 720 O O . HIS A 1 99 ? -46.301 -12.881 -7.805 1.00 42.59 99 HIS A O 1
ATOM 726 N N . GLN A 1 100 ? -46.823 -11.487 -6.124 1.00 53.94 100 GLN A N 1
ATOM 727 C CA . GLN A 1 100 ? -48.258 -11.756 -6.137 1.00 53.94 100 GLN A CA 1
ATOM 728 C C . GLN A 1 100 ? -48.861 -11.079 -7.373 1.00 53.94 100 GLN A C 1
ATOM 730 O O . GLN A 1 100 ? -48.996 -9.857 -7.417 1.00 53.94 100 GLN A O 1
ATOM 735 N N . VAL A 1 101 ? -49.257 -11.873 -8.368 1.00 53.53 101 VAL A N 1
ATOM 736 C CA . VAL A 1 101 ? -50.190 -11.415 -9.401 1.00 53.53 101 VAL A CA 1
ATOM 737 C C . VAL A 1 101 ? -51.561 -11.963 -9.055 1.00 53.53 101 VAL A C 1
ATOM 739 O O . VAL A 1 101 ? -51.874 -13.129 -9.286 1.00 53.53 101 VAL A O 1
ATOM 742 N N . ALA A 1 102 ? -52.379 -11.088 -8.481 1.00 54.16 102 ALA A N 1
ATOM 743 C CA . ALA A 1 102 ? -53.821 -11.221 -8.525 1.00 54.16 102 ALA A CA 1
ATOM 744 C C . ALA A 1 102 ? -54.268 -11.194 -9.995 1.00 54.16 102 ALA A C 1
ATOM 746 O O . ALA A 1 102 ? -53.972 -10.249 -10.725 1.00 54.16 102 ALA A O 1
ATOM 747 N N . GLY A 1 103 ? -54.991 -12.223 -10.425 1.00 46.06 103 GLY A N 1
ATOM 748 C CA . GLY A 1 103 ? -55.598 -12.292 -11.748 1.00 46.06 103 GLY A CA 1
ATOM 749 C C . GLY A 1 103 ? 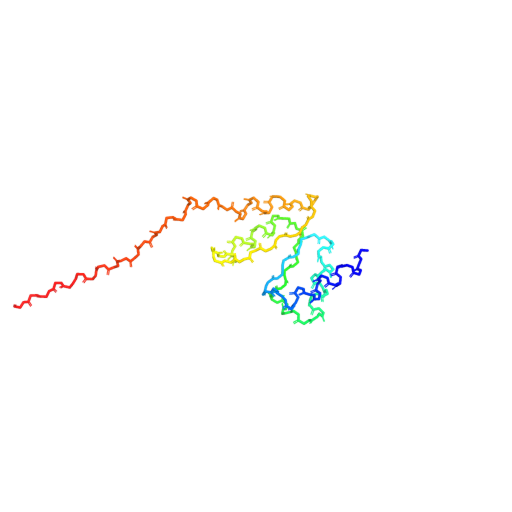-56.934 -13.004 -11.652 1.00 46.06 103 GLY A C 1
ATOM 750 O O . GLY A 1 103 ? -56.987 -14.227 -11.633 1.00 46.06 103 GLY A O 1
ATOM 751 N N . ALA A 1 104 ? -57.993 -12.210 -11.529 1.00 48.19 104 ALA A N 1
ATOM 752 C CA . ALA A 1 104 ? -59.375 -12.649 -11.610 1.00 48.19 104 ALA A CA 1
ATOM 753 C C . ALA A 1 104 ? -59.696 -13.215 -13.005 1.00 48.19 104 ALA A C 1
ATOM 755 O O . ALA A 1 104 ? -59.263 -12.655 -14.015 1.00 48.19 104 ALA A O 1
ATOM 756 N N . GLY A 1 105 ? -60.498 -14.279 -13.034 1.00 47.50 105 GLY A N 1
ATOM 757 C CA . GLY A 1 105 ? -61.088 -14.887 -14.225 1.00 47.50 105 GLY A CA 1
ATOM 758 C C . GLY A 1 105 ? -62.010 -16.027 -13.836 1.00 47.50 105 GLY A C 1
ATOM 759 O O . GLY A 1 105 ? -61.480 -17.019 -13.295 1.00 47.50 105 GLY A O 1
#